Protein AF-A0A7S0AK96-F1 (afdb_monomer)

Organism: NCBI:txid265543

Mean predicted aligned error: 18.11 Å

Solvent-accessible surface area (backbone atoms only — not comparable to full-atom values): 6761 Å² total; per-residue (Å²): 136,86,85,78,79,83,81,90,68,73,69,68,74,63,51,58,64,52,55,54,51,53,49,54,52,51,51,52,54,52,50,39,52,74,70,49,77,62,55,76,90,64,75,80,78,78,74,88,71,73,86,76,56,63,75,40,7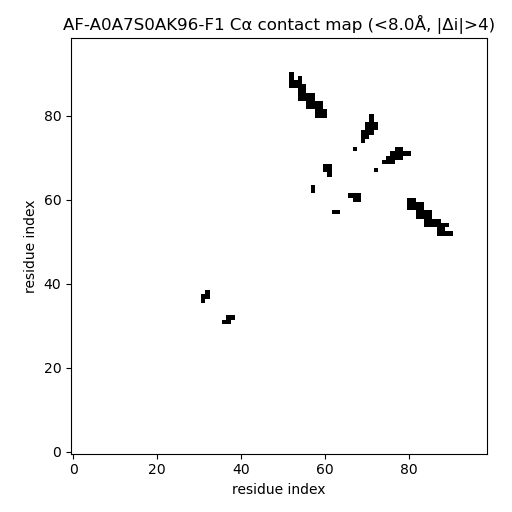7,47,42,87,77,42,60,93,93,54,76,76,53,58,57,52,30,86,92,53,71,55,41,84,74,60,72,46,75,54,85,77,43,77,63,91,85,72,87,79,86,89,134

Structure (mmCIF, N/CA/C/O backbone):
data_AF-A0A7S0AK96-F1
#
_entry.id   AF-A0A7S0AK96-F1
#
loop_
_atom_site.group_PDB
_atom_site.id
_atom_site.type_symbol
_atom_site.label_atom_id
_atom_site.label_alt_id
_atom_site.label_comp_id
_atom_site.label_asym_id
_atom_site.label_entity_id
_atom_site.label_seq_id
_atom_site.pdbx_PDB_ins_code
_atom_site.Cartn_x
_atom_site.Cartn_y
_atom_site.Cartn_z
_atom_site.occupancy
_atom_site.B_iso_or_equiv
_atom_site.auth_seq_id
_atom_site.auth_comp_id
_atom_site.auth_asym_id
_atom_site.auth_atom_id
_atom_site.pdbx_PDB_model_num
ATOM 1 N N . ALA A 1 1 ? 80.805 -0.230 -39.219 1.00 45.75 1 ALA A N 1
ATOM 2 C CA . ALA A 1 1 ? 79.745 -0.845 -40.040 1.00 45.75 1 ALA A CA 1
ATOM 3 C C . ALA A 1 1 ? 78.442 -0.121 -39.736 1.00 45.75 1 ALA A C 1
ATOM 5 O O . ALA A 1 1 ? 77.954 -0.210 -38.617 1.00 45.75 1 ALA A O 1
ATOM 6 N N . THR A 1 2 ? 77.954 0.686 -40.674 1.00 46.72 2 THR A N 1
ATOM 7 C CA . THR A 1 2 ? 76.754 1.513 -40.488 1.00 46.72 2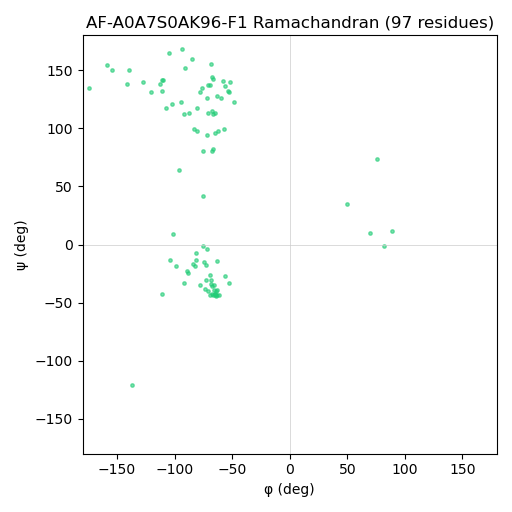 THR A CA 1
ATOM 8 C C . THR A 1 2 ? 75.549 0.715 -40.971 1.00 46.72 2 THR A C 1
ATOM 10 O O . THR A 1 2 ? 75.456 0.405 -42.155 1.00 46.72 2 THR A O 1
ATOM 13 N N . PHE A 1 3 ? 74.667 0.325 -40.051 1.00 46.72 3 PHE A N 1
ATOM 14 C CA . PHE A 1 3 ? 73.480 -0.478 -40.342 1.00 46.72 3 PHE A CA 1
ATOM 15 C C . PHE A 1 3 ? 72.355 0.446 -40.829 1.00 46.72 3 PHE A C 1
ATOM 17 O O . PHE A 1 3 ? 71.709 1.132 -40.037 1.00 46.72 3 PHE A O 1
ATOM 24 N N . THR A 1 4 ? 72.150 0.517 -42.142 1.00 55.62 4 THR A N 1
ATOM 25 C CA . THR A 1 4 ? 71.022 1.234 -42.744 1.00 55.62 4 THR A CA 1
ATOM 26 C C . THR A 1 4 ? 69.767 0.360 -42.678 1.00 55.62 4 THR A C 1
ATOM 28 O O . THR A 1 4 ? 69.717 -0.739 -43.225 1.00 55.62 4 THR A O 1
ATOM 31 N N . ALA A 1 5 ? 68.743 0.833 -41.964 1.00 62.00 5 ALA A N 1
ATOM 32 C CA . ALA A 1 5 ? 67.455 0.152 -41.834 1.00 62.00 5 ALA A CA 1
ATOM 33 C C . ALA A 1 5 ? 66.689 0.115 -43.178 1.00 62.00 5 ALA A C 1
ATOM 35 O O . ALA A 1 5 ? 66.739 1.095 -43.928 1.00 62.00 5 ALA A O 1
ATOM 36 N N . PRO A 1 6 ? 65.937 -0.961 -43.494 1.00 55.72 6 PRO A N 1
ATOM 37 C CA . PRO A 1 6 ? 65.215 -1.059 -44.754 1.00 55.72 6 PRO A CA 1
ATOM 38 C C . PRO A 1 6 ? 63.948 -0.193 -44.735 1.00 55.72 6 PRO A C 1
ATOM 40 O O . PRO A 1 6 ? 63.159 -0.174 -43.788 1.00 55.72 6 PRO A O 1
ATOM 43 N N . GLN A 1 7 ? 63.771 0.539 -45.829 1.00 56.22 7 GLN A N 1
ATOM 44 C CA . GLN A 1 7 ? 62.743 1.544 -46.052 1.00 56.22 7 GLN A CA 1
ATOM 45 C C . GLN A 1 7 ? 61.331 0.914 -46.104 1.00 56.22 7 GLN A C 1
ATOM 47 O O . GLN A 1 7 ? 60.984 0.185 -47.032 1.00 56.22 7 GLN A O 1
ATOM 52 N N . ARG A 1 8 ? 60.487 1.220 -45.105 1.00 58.66 8 ARG A N 1
ATOM 53 C CA . ARG A 1 8 ? 59.068 0.808 -44.998 1.00 58.66 8 ARG A CA 1
ATOM 54 C C . ARG A 1 8 ? 58.189 1.483 -46.070 1.00 58.66 8 ARG A C 1
ATOM 56 O O . ARG A 1 8 ? 57.494 2.452 -45.778 1.00 58.66 8 ARG A O 1
ATOM 63 N N . SER A 1 9 ? 58.184 0.982 -47.305 1.00 59.09 9 SER A N 1
ATOM 64 C CA . SER A 1 9 ? 57.341 1.518 -48.398 1.00 59.09 9 SER A CA 1
ATOM 65 C C . SER A 1 9 ? 56.102 0.667 -48.732 1.00 59.09 9 SER A C 1
ATOM 67 O O . SER A 1 9 ? 55.184 1.154 -49.3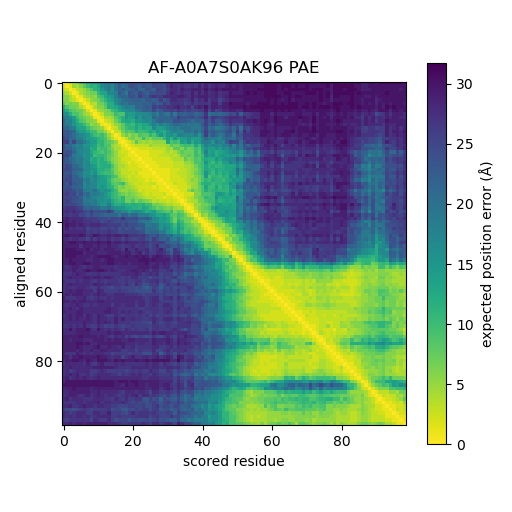90 1.00 59.09 9 SER A O 1
ATOM 69 N N . TRP A 1 10 ? 56.009 -0.573 -48.238 1.00 53.75 10 TRP A N 1
ATOM 70 C CA . TRP A 1 10 ? 54.954 -1.524 -48.636 1.00 53.75 10 TRP A CA 1
ATOM 71 C C . TRP A 1 10 ? 53.605 -1.359 -47.907 1.00 53.75 10 TRP A C 1
ATOM 73 O O . TRP A 1 10 ? 52.567 -1.787 -48.406 1.00 53.75 10 TRP A O 1
ATOM 83 N N . LEU A 1 11 ? 53.581 -0.674 -46.757 1.00 52.47 11 LEU A N 1
ATOM 84 C CA . LEU A 1 11 ? 52.370 -0.506 -45.936 1.00 52.47 11 LEU A CA 1
ATOM 85 C C . LEU A 1 11 ? 51.353 0.493 -46.511 1.00 52.47 11 LEU A C 1
ATOM 87 O O . LEU A 1 11 ? 50.201 0.483 -46.099 1.00 52.47 11 LEU A O 1
ATOM 91 N N . ARG A 1 12 ? 51.727 1.340 -47.478 1.00 52.78 12 ARG A N 1
ATOM 92 C CA . ARG A 1 12 ? 50.815 2.360 -48.033 1.00 52.78 12 ARG A CA 1
ATOM 93 C C . ARG A 1 12 ? 49.888 1.843 -49.137 1.00 52.78 12 ARG A C 1
ATOM 95 O O . ARG A 1 12 ? 48.894 2.496 -49.428 1.00 52.78 12 ARG A O 1
ATOM 102 N N . ARG A 1 13 ? 50.181 0.687 -49.744 1.00 54.56 13 ARG A N 1
ATOM 103 C CA . ARG A 1 13 ? 49.399 0.156 -50.879 1.00 54.56 13 ARG A CA 1
ATOM 104 C C . ARG A 1 13 ? 48.216 -0.724 -50.466 1.00 54.56 13 ARG A C 1
ATOM 106 O O . ARG A 1 13 ? 47.235 -0.772 -51.193 1.00 54.56 13 ARG A O 1
ATOM 113 N N . PHE A 1 14 ? 48.266 -1.342 -49.286 1.00 52.34 14 PHE A N 1
ATOM 114 C CA . PHE A 1 14 ? 47.179 -2.193 -48.774 1.00 52.34 14 PHE A CA 1
ATOM 115 C C . PHE A 1 14 ? 46.252 -1.488 -47.778 1.00 52.34 14 PHE A C 1
ATOM 117 O O . PHE A 1 14 ? 45.126 -1.925 -47.566 1.00 52.34 14 PHE A O 1
ATOM 124 N N . PHE A 1 15 ? 46.695 -0.376 -47.187 1.00 52.12 15 PHE A N 1
ATOM 125 C CA . PHE A 1 15 ? 45.936 0.316 -46.143 1.00 52.12 15 PHE A CA 1
ATOM 126 C C . PHE A 1 15 ? 44.781 1.164 -46.697 1.00 52.12 15 PHE A C 1
ATOM 128 O O . PHE A 1 15 ? 43.719 1.234 -46.091 1.00 52.12 15 PHE A O 1
ATOM 135 N N . VAL A 1 16 ? 44.964 1.761 -47.878 1.00 56.47 16 VAL A N 1
ATOM 136 C CA . VAL A 1 16 ? 43.975 2.639 -48.528 1.00 56.47 16 VAL A CA 1
ATOM 137 C C . VAL A 1 16 ? 42.721 1.899 -49.029 1.00 56.47 16 VAL A C 1
ATOM 139 O O . VAL A 1 16 ? 41.626 2.400 -48.788 1.00 56.47 16 VAL A O 1
ATO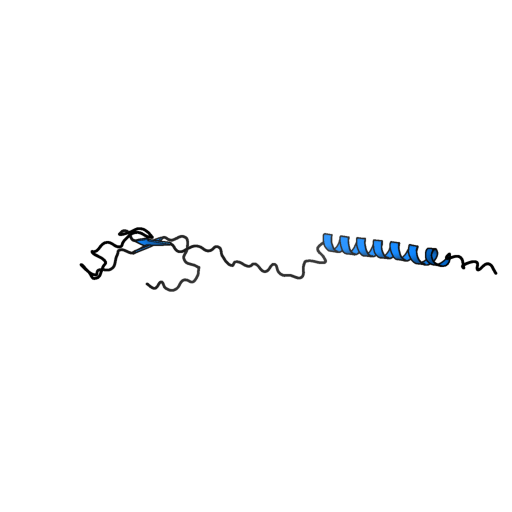M 142 N N . PRO A 1 17 ? 42.795 0.712 -49.669 1.00 60.09 17 PRO A N 1
ATOM 143 C CA . PRO A 1 17 ? 41.573 0.002 -50.061 1.00 60.09 17 PRO A CA 1
ATOM 144 C C . PRO A 1 17 ? 40.792 -0.543 -48.853 1.00 60.09 17 PRO A C 1
ATOM 146 O O . PRO A 1 17 ? 39.572 -0.674 -48.919 1.00 60.09 17 PRO A O 1
ATOM 149 N N . CYS A 1 18 ? 41.471 -0.814 -47.733 1.00 63.38 18 CYS A N 1
ATOM 150 C CA . CYS A 1 18 ? 40.846 -1.355 -46.528 1.00 63.38 18 CYS A CA 1
ATOM 151 C C . CYS A 1 18 ? 40.000 -0.302 -45.787 1.00 63.38 18 CYS A C 1
ATOM 153 O O . CYS A 1 18 ? 38.901 -0.609 -45.332 1.00 63.38 18 CYS A O 1
ATOM 155 N N . THR A 1 19 ? 40.447 0.959 -45.728 1.00 71.88 19 THR A N 1
ATOM 156 C CA . THR A 1 19 ? 39.679 2.042 -45.081 1.00 71.88 19 THR A CA 1
ATOM 157 C C . THR A 1 19 ? 38.454 2.478 -45.886 1.00 71.88 19 THR A C 1
ATOM 159 O O . THR A 1 19 ? 37.445 2.877 -45.309 1.00 71.88 19 THR A O 1
ATOM 162 N N . VAL A 1 20 ? 38.507 2.382 -47.216 1.00 77.75 20 VAL A N 1
ATOM 163 C CA . VAL A 1 20 ? 37.352 2.683 -48.079 1.00 77.75 20 VAL A CA 1
ATOM 164 C C . VAL A 1 20 ? 36.284 1.595 -47.948 1.00 77.75 20 VAL A C 1
ATOM 166 O O . VAL A 1 20 ? 35.097 1.904 -47.857 1.00 77.75 20 VAL A O 1
ATOM 169 N N . LEU A 1 21 ? 36.693 0.326 -47.861 1.00 77.44 21 LEU A N 1
ATOM 170 C CA . LEU A 1 21 ? 35.769 -0.792 -47.680 1.00 77.44 21 LEU A CA 1
ATOM 171 C C . LEU A 1 21 ? 35.036 -0.714 -46.331 1.00 77.44 21 LEU A C 1
ATOM 173 O O . LEU A 1 21 ? 33.818 -0.885 -46.282 1.00 77.44 21 LEU A O 1
ATOM 177 N N . THR A 1 22 ? 35.748 -0.401 -45.242 1.00 79.81 22 THR A N 1
ATOM 178 C CA . THR A 1 22 ? 35.121 -0.249 -43.919 1.00 79.81 22 THR A CA 1
ATOM 179 C C . THR A 1 22 ? 34.161 0.939 -43.871 1.00 79.81 22 THR A C 1
ATOM 181 O O . THR A 1 22 ? 33.103 0.828 -43.254 1.00 79.81 22 THR A O 1
ATOM 184 N N . ALA A 1 23 ? 34.461 2.036 -44.574 1.00 82.19 23 ALA A N 1
ATOM 185 C CA . ALA A 1 23 ? 33.558 3.181 -44.676 1.00 82.19 23 ALA A CA 1
ATOM 186 C C . ALA A 1 23 ? 32.253 2.835 -45.419 1.00 82.19 23 ALA A C 1
ATOM 188 O O . ALA A 1 23 ? 31.172 3.192 -44.952 1.00 82.19 23 ALA A O 1
ATOM 189 N N . ILE A 1 24 ? 32.322 2.091 -46.529 1.00 83.31 24 ILE A N 1
ATOM 190 C CA . ILE A 1 24 ? 31.128 1.673 -47.289 1.00 83.31 24 ILE A CA 1
ATOM 191 C C . ILE A 1 24 ? 30.253 0.725 -46.456 1.00 83.31 24 ILE A C 1
ATOM 193 O O . ILE A 1 24 ? 29.029 0.883 -46.402 1.00 83.31 24 ILE A O 1
ATOM 197 N N . ILE A 1 25 ? 30.869 -0.230 -45.756 1.00 83.44 25 ILE A N 1
ATOM 198 C CA . ILE A 1 25 ? 30.152 -1.153 -44.866 1.00 83.44 25 ILE A CA 1
ATOM 199 C C . ILE A 1 25 ? 29.489 -0.381 -43.711 1.00 83.44 25 ILE A C 1
ATOM 201 O O . ILE A 1 25 ? 28.316 -0.594 -43.416 1.00 83.44 25 ILE A O 1
ATOM 205 N N . ALA A 1 26 ? 30.183 0.582 -43.099 1.00 82.81 26 ALA A N 1
ATOM 206 C CA . ALA A 1 26 ? 29.615 1.390 -42.020 1.00 82.81 26 ALA A CA 1
ATOM 207 C C . ALA A 1 26 ? 28.427 2.257 -42.483 1.00 82.81 26 ALA A C 1
ATOM 209 O O . ALA A 1 26 ? 27.420 2.358 -41.775 1.00 82.81 26 ALA A O 1
ATOM 210 N N . VAL A 1 27 ? 28.508 2.853 -43.678 1.00 84.00 27 VAL A N 1
ATOM 211 C CA . VAL A 1 27 ? 27.423 3.673 -44.246 1.00 84.00 27 VAL A CA 1
ATOM 212 C C . VAL A 1 27 ? 26.199 2.818 -44.577 1.00 84.00 27 VAL A C 1
ATOM 214 O O . VAL A 1 27 ? 25.078 3.210 -44.253 1.00 84.00 27 VAL A O 1
ATOM 217 N N . THR A 1 28 ? 26.399 1.636 -45.162 1.00 80.81 28 THR A N 1
ATOM 218 C CA . THR A 1 28 ? 25.297 0.721 -45.506 1.00 80.81 28 THR A CA 1
ATOM 219 C C . THR 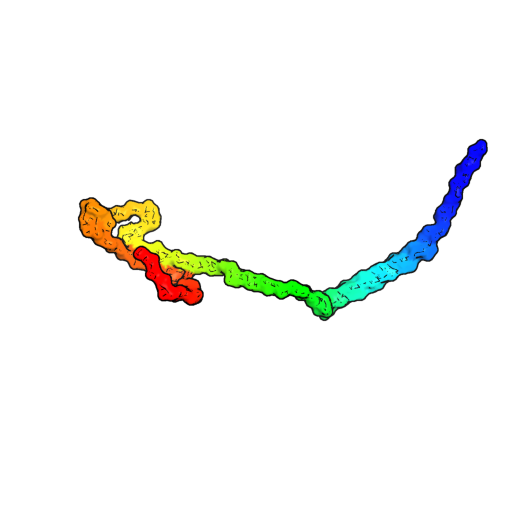A 1 28 ? 24.601 0.166 -44.262 1.00 80.81 28 THR A C 1
ATOM 221 O O . THR A 1 28 ? 23.374 0.212 -44.192 1.00 80.81 28 THR A O 1
ATOM 224 N N . ILE A 1 29 ? 25.348 -0.250 -43.233 1.00 81.06 29 ILE A N 1
ATOM 225 C CA . ILE A 1 29 ? 24.772 -0.688 -41.948 1.00 81.06 29 ILE A CA 1
ATOM 226 C C . ILE A 1 29 ? 23.992 0.456 -41.283 1.00 81.06 29 ILE A C 1
ATOM 228 O O . ILE A 1 29 ? 22.870 0.253 -40.819 1.00 81.06 29 ILE A O 1
ATOM 232 N N . SER A 1 30 ? 24.538 1.675 -41.291 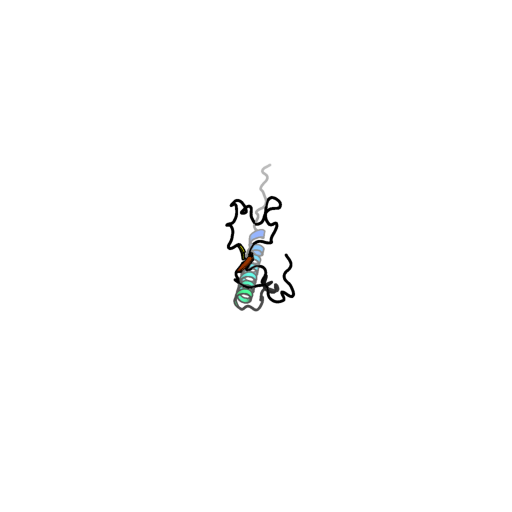1.00 79.06 30 SER A N 1
ATOM 233 C CA . SER A 1 30 ? 23.860 2.851 -40.725 1.00 79.06 30 SER A CA 1
ATOM 234 C C . SER A 1 30 ? 22.557 3.180 -41.462 1.00 79.06 30 SER A C 1
ATOM 236 O O . SER A 1 30 ? 21.559 3.530 -40.829 1.00 79.06 30 SER A O 1
ATOM 238 N N . ALA A 1 31 ? 22.537 3.052 -42.792 1.00 79.12 31 ALA A N 1
ATOM 239 C CA . ALA A 1 31 ? 21.333 3.249 -43.597 1.00 79.12 31 ALA A CA 1
ATOM 240 C C . ALA A 1 31 ? 20.264 2.182 -43.302 1.00 79.12 31 ALA A C 1
ATOM 242 O O . ALA A 1 31 ? 19.087 2.518 -43.175 1.00 79.12 31 ALA A O 1
ATOM 243 N N . LEU A 1 32 ? 20.669 0.923 -43.107 1.00 73.75 32 LEU A N 1
ATOM 244 C CA . LEU A 1 32 ? 19.766 -0.180 -42.756 1.00 73.75 32 LEU A CA 1
ATOM 245 C C . LEU A 1 32 ? 19.164 -0.033 -41.349 1.00 73.75 32 LEU A C 1
ATOM 247 O O . LEU A 1 32 ? 17.987 -0.344 -41.158 1.00 73.75 32 LEU A O 1
ATOM 251 N N . PHE A 1 33 ? 19.927 0.504 -40.390 1.00 75.56 33 PHE A N 1
ATOM 252 C CA . PHE A 1 33 ? 19.411 0.869 -39.065 1.00 75.56 33 PHE A CA 1
ATOM 253 C C . PHE A 1 33 ? 18.373 1.998 -39.142 1.00 75.56 33 PHE A C 1
ATOM 255 O O . PHE A 1 33 ? 17.327 1.914 -38.502 1.00 75.56 33 PHE A O 1
ATOM 262 N N . LYS A 1 34 ? 18.616 3.039 -39.954 1.00 77.56 34 LYS A N 1
ATOM 263 C CA . LYS A 1 34 ? 17.661 4.152 -40.128 1.00 77.56 34 LYS A CA 1
ATOM 264 C C . LYS A 1 34 ? 16.387 3.743 -40.863 1.00 77.56 34 LYS A C 1
ATOM 266 O O . LYS A 1 34 ? 15.323 4.266 -40.553 1.00 77.56 34 LYS A O 1
ATOM 271 N N . ALA A 1 35 ? 16.490 2.816 -41.812 1.00 73.56 35 ALA A N 1
ATOM 272 C CA . ALA A 1 35 ? 15.351 2.287 -42.558 1.00 73.56 35 ALA A CA 1
ATOM 273 C C . ALA A 1 35 ? 14.492 1.295 -41.748 1.00 73.56 35 ALA A C 1
ATOM 275 O O . ALA A 1 35 ? 13.506 0.785 -42.271 1.00 73.56 35 ALA A O 1
ATOM 276 N N . GLY A 1 36 ? 14.861 0.989 -40.496 1.00 68.06 36 GLY A N 1
ATOM 277 C CA . GLY A 1 36 ? 14.091 0.096 -39.626 1.00 68.06 36 GLY A CA 1
ATOM 278 C C . GLY A 1 36 ? 14.102 -1.375 -40.055 1.00 68.06 36 GLY A C 1
ATOM 279 O O . GLY A 1 36 ? 13.364 -2.172 -39.486 1.00 68.06 36 GLY A O 1
ATOM 280 N N . VAL A 1 37 ? 14.943 -1.748 -41.029 1.00 67.81 37 VAL A N 1
ATOM 281 C CA . VAL A 1 37 ? 15.096 -3.135 -41.510 1.00 67.81 37 VAL A CA 1
ATOM 282 C C . VAL A 1 37 ? 15.749 -4.010 -40.434 1.00 67.81 37 VAL A C 1
ATOM 284 O O . VAL A 1 37 ? 15.441 -5.191 -40.314 1.00 67.81 37 VAL A O 1
ATOM 287 N N . LEU A 1 38 ? 16.601 -3.410 -39.600 1.00 58.47 38 LEU A N 1
ATOM 288 C CA . LEU A 1 38 ? 17.075 -3.979 -38.341 1.00 58.47 38 LEU A CA 1
ATOM 289 C C . LEU A 1 38 ? 16.217 -3.425 -37.199 1.00 58.47 38 LEU A C 1
ATOM 291 O O . LEU A 1 38 ? 16.687 -2.663 -36.357 1.00 58.47 38 LEU A O 1
ATOM 295 N N . SER A 1 39 ? 14.924 -3.743 -37.202 1.00 65.94 39 SER A N 1
ATOM 296 C CA . SER A 1 39 ? 14.085 -3.512 -36.028 1.00 65.94 39 SER A CA 1
ATOM 297 C C . SER A 1 39 ? 14.702 -4.238 -34.831 1.00 65.94 39 SER A C 1
ATOM 299 O O . SER A 1 39 ? 15.135 -5.383 -34.970 1.00 65.94 39 SER A O 1
ATOM 301 N N . ASN A 1 40 ? 14.743 -3.585 -33.666 1.00 64.75 40 ASN A N 1
ATOM 302 C CA . ASN A 1 40 ? 15.230 -4.196 -32.430 1.00 64.75 40 ASN A CA 1
ATOM 303 C C . ASN A 1 40 ? 14.576 -5.581 -32.240 1.00 64.75 40 ASN A C 1
ATOM 305 O O . ASN A 1 40 ? 13.349 -5.648 -32.177 1.00 64.75 40 ASN A O 1
ATOM 309 N N . PRO A 1 41 ? 15.350 -6.677 -32.119 1.00 65.25 41 PRO A N 1
ATOM 310 C CA . PRO A 1 41 ? 14.798 -8.022 -31.921 1.00 65.25 41 PRO A CA 1
ATOM 311 C C . PRO A 1 41 ? 14.213 -8.208 -30.518 1.00 65.25 41 PRO A C 1
ATOM 313 O O . PRO A 1 41 ? 13.667 -9.260 -30.200 1.00 65.25 41 PRO A O 1
ATOM 316 N N . PHE A 1 42 ? 14.349 -7.198 -29.662 1.00 61.00 42 PHE A N 1
ATOM 317 C CA . PHE A 1 42 ? 13.815 -7.230 -28.322 1.00 61.00 42 PHE A CA 1
ATOM 318 C C . PHE A 1 42 ? 12.376 -6.729 -28.348 1.00 61.00 42 PHE A C 1
ATOM 320 O O . PHE A 1 42 ? 12.161 -5.539 -28.615 1.00 61.00 42 PHE A O 1
ATOM 327 N N . PRO A 1 43 ? 11.385 -7.595 -28.057 1.00 63.88 43 PRO A N 1
ATOM 328 C CA . PRO A 1 43 ? 10.075 -7.096 -27.693 1.00 63.88 43 PRO A CA 1
ATOM 329 C C . PRO A 1 43 ? 10.284 -6.114 -26.545 1.00 63.88 43 PRO A C 1
ATOM 331 O O . PRO A 1 43 ? 11.026 -6.389 -25.598 1.00 63.88 43 PRO A O 1
ATOM 334 N N . LYS A 1 44 ? 9.665 -4.940 -26.658 1.00 59.72 44 LYS A N 1
ATOM 335 C CA . LYS A 1 44 ? 9.531 -4.014 -25.541 1.00 59.72 44 LYS A CA 1
ATOM 336 C C . LYS A 1 44 ? 8.812 -4.825 -24.464 1.00 59.72 44 LYS A C 1
ATOM 338 O O . LYS A 1 44 ? 7.619 -5.073 -24.598 1.00 59.72 44 LYS A O 1
ATOM 343 N N . MET A 1 45 ? 9.551 -5.358 -23.492 1.00 54.94 45 MET A N 1
ATOM 344 C CA . MET A 1 45 ? 8.961 -6.005 -22.329 1.00 54.94 45 MET A CA 1
ATOM 345 C C . MET A 1 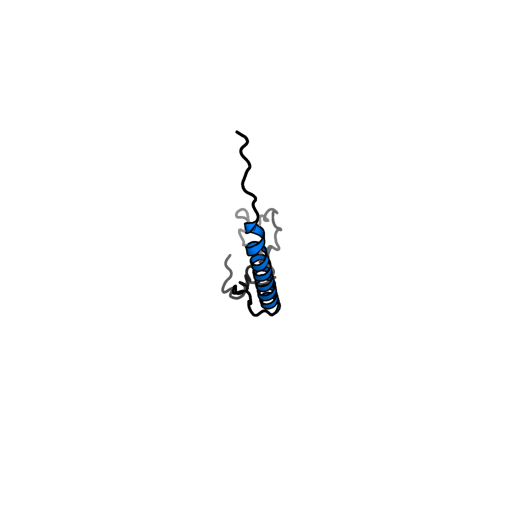45 ? 8.184 -4.887 -21.649 1.00 54.94 45 MET A C 1
ATOM 347 O O . MET A 1 45 ? 8.772 -4.002 -21.026 1.00 54.94 45 MET A O 1
ATOM 351 N N . VAL A 1 46 ? 6.881 -4.842 -21.908 1.00 60.16 46 VAL A N 1
ATOM 352 C CA . VAL A 1 46 ? 5.987 -3.923 -21.231 1.00 60.16 46 VAL A CA 1
ATOM 353 C C . VAL A 1 46 ? 5.877 -4.483 -19.827 1.00 60.16 46 VAL A C 1
ATOM 355 O O . VAL A 1 46 ? 5.164 -5.445 -19.561 1.00 60.16 46 VAL A O 1
ATOM 358 N N . VAL A 1 47 ? 6.718 -3.958 -18.948 1.00 59.16 47 VAL A N 1
ATOM 359 C CA . VAL A 1 47 ? 6.580 -4.165 -17.518 1.00 59.16 47 VAL A CA 1
ATOM 360 C C . VAL A 1 47 ? 5.425 -3.259 -17.096 1.00 59.16 47 VAL A C 1
ATOM 362 O O . VAL A 1 47 ? 5.650 -2.160 -16.604 1.00 59.16 47 VAL A O 1
ATOM 365 N N . ASP A 1 48 ? 4.187 -3.711 -17.310 1.00 53.38 48 ASP A N 1
ATOM 366 C CA . ASP A 1 48 ? 2.976 -3.131 -16.699 1.00 53.38 48 ASP A CA 1
ATOM 367 C C . ASP A 1 48 ? 2.888 -3.544 -15.215 1.00 53.38 48 ASP A C 1
ATOM 369 O O . ASP A 1 48 ? 1.844 -3.936 -14.701 1.00 53.38 48 ASP A O 1
ATOM 373 N N . TYR A 1 49 ? 4.021 -3.521 -14.514 1.00 62.00 49 TYR A N 1
ATOM 374 C CA . TYR A 1 49 ? 4.090 -3.753 -13.081 1.00 62.00 49 TYR A CA 1
ATOM 375 C C . TYR A 1 49 ? 4.253 -2.403 -12.382 1.00 62.00 49 TYR A C 1
ATOM 377 O O . TYR A 1 49 ? 5.244 -1.703 -12.578 1.00 62.00 49 TYR A O 1
ATOM 385 N N . TYR A 1 50 ? 3.284 -2.111 -11.513 1.00 60.38 50 TYR A N 1
ATOM 386 C CA . TYR A 1 50 ? 3.254 -1.049 -10.507 1.00 60.38 50 TYR A CA 1
ATOM 387 C C . TYR A 1 50 ? 3.001 0.387 -10.986 1.00 60.38 50 TYR A C 1
ATOM 389 O O . TYR A 1 50 ? 3.813 1.288 -10.791 1.00 60.38 50 TYR A O 1
ATOM 397 N N . MET A 1 51 ? 1.751 0.655 -11.359 1.00 57.28 51 MET A N 1
ATOM 398 C CA . MET A 1 51 ? 1.038 1.688 -10.604 1.00 57.28 51 MET A CA 1
ATOM 399 C C . MET A 1 51 ? 0.536 1.020 -9.327 1.00 57.28 51 MET A C 1
ATOM 401 O O . MET A 1 51 ? -0.420 0.253 -9.330 1.00 57.28 51 MET A O 1
ATOM 405 N N . SER A 1 52 ? 1.294 1.206 -8.247 1.00 56.28 52 SER A N 1
ATOM 406 C CA . SER A 1 52 ? 0.886 0.796 -6.909 1.00 56.28 52 SER A CA 1
ATOM 407 C C . SER A 1 52 ? -0.301 1.658 -6.494 1.00 56.28 52 SER A C 1
ATOM 409 O O . SER A 1 52 ? -0.116 2.651 -5.789 1.00 56.28 52 SER A O 1
ATOM 411 N N . ASP A 1 53 ? -1.506 1.295 -6.922 1.00 65.00 53 ASP A N 1
ATOM 412 C CA . ASP A 1 53 ? -2.723 1.839 -6.336 1.00 65.00 53 ASP A CA 1
ATOM 413 C C . ASP A 1 53 ? -2.775 1.353 -4.889 1.00 65.00 53 ASP A C 1
ATOM 415 O O . ASP A 1 53 ? -3.120 0.215 -4.570 1.00 65.00 53 ASP A O 1
ATOM 419 N N . SER A 1 54 ? -2.289 2.210 -3.992 1.00 67.62 54 SER A N 1
ATOM 420 C CA . SER A 1 54 ? -2.238 1.916 -2.573 1.00 67.62 54 SER A CA 1
ATOM 421 C C . SER A 1 54 ? -3.663 1.863 -2.046 1.00 67.62 54 SER A C 1
ATOM 423 O O . SER A 1 54 ? -4.369 2.876 -2.012 1.00 67.62 54 SER A O 1
ATOM 425 N N . ILE A 1 55 ? -4.073 0.684 -1.596 1.00 80.62 55 ILE A N 1
ATOM 426 C CA . ILE A 1 55 ? -5.278 0.539 -0.798 1.00 80.62 55 ILE A CA 1
ATOM 427 C C . ILE A 1 55 ? -5.092 1.303 0.514 1.00 80.62 55 ILE A C 1
ATOM 429 O O . ILE A 1 55 ? -4.079 1.162 1.199 1.00 80.62 55 ILE A O 1
ATOM 433 N N . SER A 1 56 ? -6.047 2.169 0.841 1.00 80.31 56 SER A N 1
ATOM 434 C CA . SER A 1 56 ? -5.970 2.996 2.043 1.00 80.31 56 SER A CA 1
ATOM 435 C C . SER A 1 56 ? -7.024 2.554 3.044 1.00 80.31 56 SER A C 1
ATOM 437 O O . SER A 1 56 ? -8.191 2.369 2.704 1.00 80.31 56 SER A O 1
ATOM 439 N N . PHE A 1 57 ? -6.594 2.383 4.288 1.00 84.62 57 PHE A N 1
ATOM 440 C CA . PHE A 1 57 ? -7.425 1.909 5.381 1.00 84.62 57 PHE A CA 1
ATOM 441 C C . PHE A 1 57 ? -7.465 2.957 6.488 1.00 84.62 57 PHE A C 1
ATOM 443 O O . PHE A 1 57 ? -6.431 3.515 6.870 1.00 84.62 57 PHE A O 1
ATOM 450 N N . ARG A 1 58 ? -8.667 3.275 6.967 1.00 87.62 58 ARG A N 1
ATOM 451 C CA . ARG A 1 58 ? -8.914 4.329 7.954 1.00 87.62 58 ARG A CA 1
ATOM 452 C C . ARG A 1 58 ? -9.962 3.873 8.959 1.00 87.62 58 ARG A C 1
ATOM 454 O O . ARG A 1 58 ? -10.871 3.123 8.625 1.00 87.62 58 ARG A O 1
ATOM 461 N N . SER A 1 59 ? -9.850 4.379 10.178 1.00 89.25 59 SER A N 1
ATOM 462 C CA . SER A 1 59 ? -10.872 4.251 11.210 1.00 89.25 59 SER A CA 1
ATOM 463 C C . SER A 1 59 ? -11.511 5.614 11.444 1.00 89.25 59 SER A C 1
ATOM 465 O O . SER A 1 59 ? -10.815 6.629 11.428 1.00 89.25 59 SER A O 1
ATOM 467 N N . ALA A 1 60 ? -12.823 5.660 11.675 1.00 89.19 60 ALA A N 1
ATOM 468 C CA . ALA A 1 60 ? -13.474 6.900 12.115 1.00 89.19 60 ALA A CA 1
ATOM 469 C C . ALA A 1 60 ? -13.142 7.234 13.583 1.00 89.19 60 ALA A C 1
ATOM 471 O O . ALA A 1 60 ? -13.330 8.368 14.015 1.00 89.19 60 ALA A O 1
ATOM 472 N N . ALA A 1 61 ? -12.651 6.249 14.345 1.00 87.94 61 ALA A N 1
ATOM 473 C CA . ALA A 1 61 ? -12.404 6.373 15.776 1.00 87.94 61 ALA A CA 1
ATOM 474 C C . ALA A 1 61 ? -10.998 6.880 16.139 1.00 87.94 61 ALA A C 1
ATOM 476 O O . ALA A 1 61 ? -10.814 7.380 17.244 1.00 87.94 61 ALA A O 1
ATOM 477 N N . PHE A 1 62 ? -10.011 6.731 15.253 1.00 89.88 62 PHE A N 1
ATOM 478 C CA . PHE A 1 62 ? -8.619 7.118 15.508 1.00 89.88 62 PHE A CA 1
ATOM 479 C C . PHE A 1 62 ? -7.855 7.325 14.198 1.00 89.88 62 PHE A C 1
ATOM 481 O O . PHE A 1 62 ? -8.191 6.724 13.170 1.00 89.88 62 PHE A O 1
ATOM 488 N N . LYS A 1 63 ? -6.805 8.153 14.221 1.00 91.25 63 LYS A N 1
ATOM 489 C CA . LYS A 1 63 ? -5.892 8.310 13.079 1.00 91.25 63 LYS A CA 1
ATOM 490 C C . LYS A 1 63 ? -4.681 7.390 13.199 1.00 91.25 63 LYS A C 1
ATOM 492 O O . LYS A 1 63 ? -4.402 6.799 14.236 1.00 91.25 63 LYS A O 1
ATOM 497 N N . PHE A 1 64 ? -3.938 7.280 12.102 1.00 89.31 64 PHE A N 1
ATOM 498 C CA . PHE A 1 64 ? -2.694 6.523 12.077 1.00 89.31 64 PHE A CA 1
ATOM 499 C C . PHE A 1 64 ? -1.685 7.086 13.089 1.00 89.31 64 PHE A C 1
ATOM 501 O O . PHE A 1 64 ? -1.368 8.274 13.046 1.00 89.31 64 PHE A O 1
ATOM 508 N N . GLY A 1 65 ? -1.180 6.217 13.968 1.00 90.94 65 GLY A N 1
ATOM 509 C CA . GLY A 1 65 ? -0.210 6.569 15.008 1.00 90.94 65 GLY A CA 1
ATOM 510 C C . GLY A 1 65 ? -0.806 7.198 16.272 1.00 90.94 65 GLY A C 1
ATOM 511 O O . GLY A 1 65 ? -0.052 7.483 17.196 1.00 90.94 65 GLY A O 1
ATOM 512 N N . GLU A 1 66 ? -2.123 7.408 16.335 1.00 91.06 66 GLU A N 1
ATOM 513 C CA . GLU A 1 66 ? -2.804 7.845 17.559 1.00 91.06 66 GLU A CA 1
ATOM 514 C C . GLU A 1 66 ? -3.156 6.643 18.454 1.00 91.06 66 GLU A C 1
ATOM 516 O O . GLU A 1 66 ? -3.221 5.498 17.999 1.00 91.06 66 GLU A O 1
ATOM 521 N N . GLU A 1 67 ? -3.391 6.907 19.742 1.00 90.38 67 GLU A N 1
ATOM 522 C CA . GLU A 1 67 ? -3.885 5.893 20.675 1.00 90.38 67 GLU A CA 1
ATOM 523 C C . GLU A 1 67 ? -5.313 5.456 20.319 1.00 90.38 67 GLU A C 1
ATOM 525 O O . GLU A 1 67 ? -6.161 6.260 19.926 1.00 90.38 67 GLU A O 1
ATOM 530 N N . ILE A 1 68 ? -5.591 4.162 20.489 1.00 89.62 68 ILE A N 1
ATOM 531 C CA . ILE A 1 68 ? -6.920 3.596 20.252 1.00 89.62 68 ILE A CA 1
ATOM 532 C C . ILE A 1 68 ? -7.827 3.936 21.450 1.00 89.62 68 ILE A C 1
ATOM 534 O O . ILE A 1 68 ? -7.433 3.689 22.593 1.00 89.62 68 ILE A O 1
ATOM 538 N N . PRO A 1 69 ? -9.051 4.460 21.232 1.00 88.06 69 PRO A N 1
ATOM 539 C CA . PRO A 1 69 ? -9.974 4.763 22.322 1.00 88.06 69 PRO A CA 1
ATOM 540 C C . PRO A 1 69 ? -10.297 3.528 23.169 1.00 88.06 69 PRO A C 1
ATOM 542 O O . PRO A 1 69 ? -10.536 2.449 22.626 1.00 88.06 69 PRO A O 1
ATOM 545 N N . LYS A 1 70 ? -10.390 3.708 24.494 1.00 88.50 70 LYS A N 1
ATOM 546 C CA . LYS A 1 70 ? -10.613 2.617 25.463 1.00 88.50 70 LYS A CA 1
ATOM 547 C C . LYS A 1 70 ? -11.822 1.734 25.151 1.00 88.50 70 LYS A C 1
ATOM 549 O O . LYS A 1 70 ? -11.763 0.541 25.398 1.00 88.50 70 LYS A O 1
ATOM 554 N N . SER A 1 71 ? -12.894 2.280 24.574 1.00 86.81 71 SER A N 1
ATOM 555 C CA . SER A 1 71 ? -14.081 1.501 24.179 1.00 86.81 71 SER A CA 1
ATOM 556 C C . SER A 1 71 ? -13.760 0.333 23.235 1.00 86.81 71 SER A C 1
ATOM 558 O O . SER A 1 71 ? -14.469 -0.667 23.240 1.00 86.81 71 SER A O 1
ATOM 560 N N . TYR A 1 72 ? -12.677 0.433 22.458 1.00 86.50 72 TYR A N 1
ATOM 561 C CA . TYR A 1 72 ? -12.222 -0.608 21.531 1.00 86.50 72 TYR A CA 1
ATOM 562 C C . TYR A 1 72 ? -11.053 -1.439 22.083 1.00 86.50 72 TYR A C 1
ATOM 564 O O . TYR A 1 72 ? -10.437 -2.199 21.337 1.00 86.50 72 TYR A O 1
ATOM 572 N N . THR A 1 73 ? -10.705 -1.280 23.364 1.00 86.81 73 THR A N 1
ATOM 573 C CA . THR A 1 73 ? -9.684 -2.090 24.038 1.00 86.81 73 THR A CA 1
ATOM 574 C C . THR A 1 73 ? -10.331 -3.107 24.976 1.00 86.81 73 THR A C 1
ATOM 576 O O . THR A 1 73 ? -11.509 -3.010 25.329 1.00 86.81 73 THR A O 1
ATOM 579 N N . ALA A 1 74 ? -9.539 -4.093 25.404 1.00 85.75 74 ALA A N 1
ATOM 580 C CA . ALA A 1 74 ? -9.963 -5.112 26.364 1.00 85.75 74 ALA A CA 1
ATOM 581 C C . ALA A 1 74 ? -10.314 -4.538 27.751 1.00 85.75 74 ALA A C 1
ATOM 583 O O . ALA A 1 74 ? -10.931 -5.225 28.558 1.00 85.75 74 ALA A O 1
ATOM 584 N N . ASP A 1 75 ? -9.928 -3.288 28.024 1.00 84.50 75 ASP A N 1
ATOM 585 C CA . ASP A 1 75 ? -10.180 -2.606 29.296 1.00 84.50 75 ASP A CA 1
ATOM 586 C C . ASP A 1 75 ? -11.593 -2.007 29.397 1.00 84.50 75 ASP A C 1
ATOM 588 O O . ASP A 1 75 ? -11.964 -1.496 30.454 1.00 84.50 75 ASP A O 1
ATOM 592 N N . SER A 1 76 ? -12.371 -2.021 28.308 1.00 89.06 76 SER A N 1
ATOM 593 C CA . SER A 1 76 ? -13.753 -1.530 28.280 1.00 89.06 76 SER A CA 1
ATOM 594 C C . SER A 1 76 ? -14.645 -2.493 27.494 1.00 89.06 76 SER A C 1
ATOM 596 O O . SER A 1 76 ? -14.771 -3.658 27.859 1.00 89.06 76 SER A O 1
ATOM 598 N N . ASP A 1 77 ? -15.283 -2.019 26.424 1.00 86.31 77 ASP A N 1
ATOM 599 C CA . ASP A 1 77 ? -16.402 -2.715 25.791 1.00 86.31 77 ASP A CA 1
ATOM 600 C C . ASP A 1 77 ? -15.927 -3.820 24.841 1.00 86.31 77 ASP A C 1
ATOM 602 O O . ASP A 1 77 ? -16.723 -4.662 24.431 1.00 86.31 77 ASP A O 1
ATOM 606 N N . ASN A 1 78 ? -14.628 -3.828 24.508 1.00 87.00 78 ASN A N 1
ATOM 607 C CA . ASN A 1 78 ? -13.986 -4.814 23.643 1.00 87.00 78 ASN A CA 1
ATOM 608 C C . ASN A 1 78 ? -14.743 -5.029 22.317 1.00 87.00 78 ASN A C 1
ATOM 610 O O . ASN A 1 78 ? -14.837 -6.139 21.791 1.00 87.00 78 ASN A O 1
ATOM 614 N N . VAL A 1 79 ? -15.328 -3.951 21.793 1.00 89.25 79 VAL A N 1
ATOM 615 C CA . VAL A 1 79 ? -16.028 -3.949 20.509 1.00 89.25 79 VAL A CA 1
ATOM 616 C C . VAL A 1 79 ? -15.058 -3.590 19.391 1.00 89.25 79 VAL A C 1
ATOM 618 O O . VAL A 1 79 ? -14.068 -2.894 19.604 1.00 89.25 79 VAL A O 1
ATOM 621 N N . SER A 1 80 ? -15.321 -4.067 18.177 1.00 88.81 80 SER A N 1
ATOM 622 C CA . SER A 1 80 ? -14.477 -3.739 17.027 1.00 88.81 80 SER A CA 1
ATOM 623 C C . SER A 1 80 ? -14.658 -2.273 16.608 1.00 88.81 80 SER A C 1
ATOM 625 O O . SER A 1 80 ? -15.794 -1.793 16.550 1.00 88.81 80 SER A O 1
ATOM 627 N N . PRO A 1 81 ? -13.568 -1.549 16.286 1.00 88.94 81 PRO A N 1
ATOM 628 C CA . PRO A 1 81 ? -13.663 -0.177 15.812 1.00 88.94 81 PRO A CA 1
ATOM 629 C C . PRO A 1 81 ? -14.304 -0.091 14.421 1.00 88.94 81 PRO A C 1
ATOM 631 O O . PRO A 1 81 ? -14.240 -1.044 13.643 1.00 88.94 81 PRO A O 1
ATOM 634 N N . PRO A 1 82 ? -14.902 1.061 14.070 1.00 89.88 82 PRO A N 1
ATOM 635 C CA . PRO A 1 82 ? -15.433 1.293 12.734 1.00 89.88 82 PRO A CA 1
ATOM 636 C C . PRO A 1 82 ? -14.286 1.459 11.735 1.00 89.88 82 PRO A C 1
ATOM 638 O O . PRO A 1 82 ? -13.546 2.442 11.783 1.00 89.88 82 PRO A O 1
ATOM 641 N N . LEU A 1 83 ? -14.155 0.506 10.814 1.00 88.62 83 LEU A N 1
ATOM 642 C CA . LEU A 1 83 ? -13.084 0.458 9.823 1.00 88.62 83 LEU A CA 1
ATOM 643 C C . LEU A 1 83 ? -13.626 0.725 8.420 1.00 88.62 83 LEU A C 1
ATOM 645 O O . LEU A 1 83 ? -14.725 0.306 8.062 1.00 88.62 83 LEU A O 1
ATOM 649 N N . SER A 1 84 ? -12.864 1.458 7.619 1.00 85.88 84 SER A N 1
ATOM 650 C CA . SER A 1 84 ? -13.257 1.879 6.279 1.00 85.88 84 SER A CA 1
ATOM 651 C C . SER A 1 84 ? -12.074 1.811 5.329 1.00 85.88 84 SER A C 1
ATOM 653 O O . SER A 1 84 ? -10.955 2.209 5.650 1.00 85.88 84 SER A O 1
ATOM 655 N N . TRP A 1 85 ? -12.350 1.318 4.131 1.00 84.12 85 TRP A N 1
ATOM 656 C CA . TRP A 1 85 ? -11.379 1.159 3.064 1.00 84.12 85 TRP A CA 1
ATOM 657 C C . TRP A 1 85 ? -11.709 2.227 2.021 1.00 84.12 85 TRP A C 1
ATOM 659 O O . TRP A 1 85 ? -12.822 2.251 1.496 1.00 84.12 85 TRP A O 1
ATOM 669 N N . SER A 1 86 ? -10.792 3.160 1.762 1.00 72.25 86 SER A N 1
ATOM 670 C CA . SER A 1 86 ? -10.984 4.179 0.725 1.00 72.25 86 SER A CA 1
ATOM 671 C C . SER A 1 86 ? -10.348 3.724 -0.587 1.00 72.25 86 SER A C 1
ATOM 673 O O . SER A 1 86 ? -9.158 3.404 -0.654 1.00 72.25 86 SER A O 1
ATOM 675 N N . HIS A 1 87 ? -11.187 3.677 -1.622 1.00 57.81 87 HIS A N 1
ATOM 676 C CA . HIS A 1 87 ? -10.872 3.204 -2.963 1.00 57.81 87 HIS A CA 1
ATOM 677 C C . HIS A 1 87 ? -9.963 4.195 -3.698 1.00 57.81 87 HIS A C 1
ATOM 679 O O . HIS A 1 87 ? -10.329 5.358 -3.859 1.00 57.81 87 HIS A O 1
ATOM 685 N N . VAL A 1 88 ? -8.824 3.715 -4.202 1.00 58.94 88 VAL A N 1
ATOM 686 C CA . VAL A 1 88 ? -8.194 4.310 -5.395 1.00 58.94 88 VAL A CA 1
ATOM 687 C C . VAL A 1 88 ? -8.288 3.331 -6.560 1.00 58.94 88 VAL A C 1
ATOM 689 O O . VAL A 1 88 ? -8.735 3.745 -7.616 1.00 58.94 88 VAL A O 1
ATOM 692 N N . SER A 1 89 ? -8.051 2.037 -6.340 1.00 65.12 89 SER A N 1
ATOM 693 C CA . SER A 1 89 ? -8.607 0.898 -7.088 1.00 65.12 89 SER A CA 1
ATOM 694 C C . SER A 1 89 ? -8.151 -0.370 -6.370 1.00 65.12 89 SER A C 1
ATOM 696 O O . SER A 1 89 ? -7.000 -0.456 -5.949 1.00 65.12 89 SER A O 1
ATOM 698 N N . LEU A 1 90 ? -9.047 -1.336 -6.155 1.00 73.81 90 LEU A N 1
ATOM 699 C CA . LEU A 1 90 ? -8.584 -2.692 -5.865 1.00 73.81 90 LEU A CA 1
ATOM 700 C C . LEU A 1 90 ? -7.965 -3.219 -7.161 1.00 73.81 90 LEU A C 1
ATOM 702 O O . LEU A 1 90 ? -8.564 -2.984 -8.210 1.00 73.81 90 LEU A O 1
ATOM 706 N N . PRO A 1 91 ? -6.813 -3.907 -7.121 1.00 75.50 91 PRO A N 1
ATOM 707 C CA . PRO A 1 91 ? -6.247 -4.494 -8.324 1.00 75.50 91 PRO A CA 1
ATOM 708 C C . PRO A 1 91 ? -7.284 -5.355 -9.046 1.00 75.50 91 PRO A C 1
ATOM 710 O O . PRO A 1 91 ? -8.054 -6.083 -8.399 1.00 75.50 91 PRO A O 1
ATOM 713 N N . ASP A 1 92 ? -7.290 -5.279 -10.376 1.00 76.12 92 ASP A N 1
ATOM 714 C CA . ASP A 1 9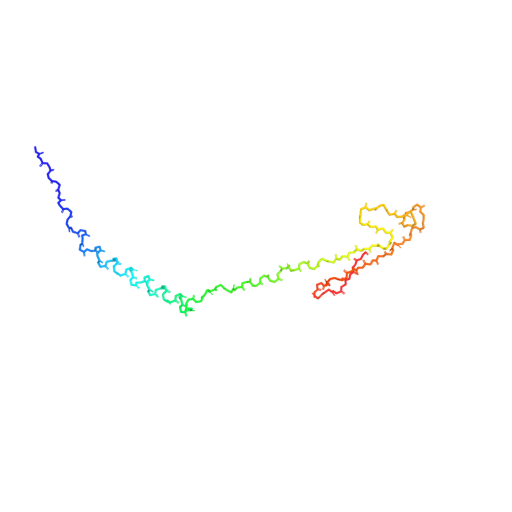2 ? -8.157 -6.114 -11.200 1.00 76.12 92 ASP A CA 1
ATOM 715 C C . ASP A 1 92 ? -7.966 -7.589 -10.827 1.00 76.12 92 ASP A C 1
ATOM 717 O O . ASP A 1 92 ? -6.847 -8.089 -10.698 1.00 76.12 92 ASP A O 1
ATOM 721 N N . GLY A 1 93 ? -9.081 -8.286 -10.607 1.00 79.00 93 GLY A N 1
ATOM 722 C CA . GLY A 1 93 ? -9.069 -9.671 -10.132 1.00 79.00 93 GLY A CA 1
ATOM 723 C C . GLY A 1 93 ? -9.047 -9.839 -8.608 1.00 79.00 93 GLY A C 1
ATOM 724 O O . GLY A 1 93 ? -8.864 -10.960 -8.136 1.00 79.00 93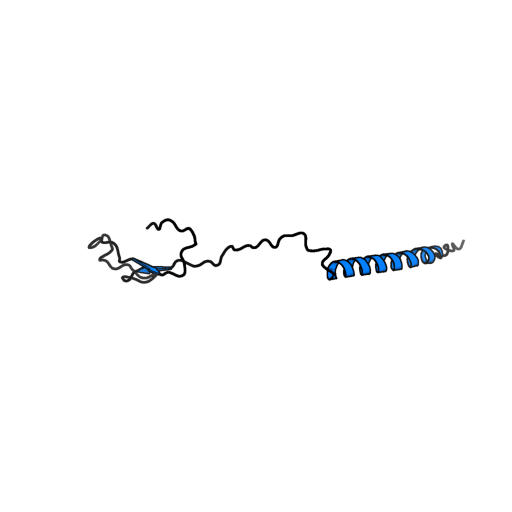 GLY A O 1
ATOM 725 N N . THR A 1 94 ? -9.269 -8.782 -7.818 1.00 82.75 94 THR A N 1
ATOM 726 C CA . THR A 1 94 ? -9.478 -8.927 -6.365 1.00 82.75 94 THR A CA 1
ATOM 727 C C . THR A 1 94 ? -10.764 -9.713 -6.079 1.00 82.75 94 THR A C 1
ATOM 729 O O . THR A 1 94 ? -11.865 -9.238 -6.346 1.00 82.75 94 THR A O 1
ATOM 732 N N . VAL A 1 95 ? -10.626 -10.919 -5.518 1.00 85.62 95 VAL A N 1
ATOM 733 C CA . VAL A 1 95 ? -11.753 -11.829 -5.222 1.00 85.62 95 VAL A CA 1
ATOM 734 C C . VAL A 1 95 ? -12.305 -11.635 -3.808 1.00 85.62 95 VAL A C 1
ATOM 736 O O . VAL A 1 95 ? -13.500 -11.798 -3.575 1.00 85.62 95 VAL A O 1
ATOM 739 N N . SER A 1 96 ? -11.445 -11.293 -2.849 1.00 84.75 96 SER A N 1
ATOM 740 C CA . SER A 1 96 ? -11.817 -11.197 -1.436 1.00 84.75 96 SER A CA 1
ATOM 741 C C . SER A 1 96 ? -10.918 -10.228 -0.680 1.00 84.75 96 SER A C 1
ATOM 743 O O . SER A 1 96 ? -9.728 -10.127 -0.976 1.00 84.75 96 SER A O 1
ATOM 745 N N . LEU A 1 97 ? -11.476 -9.593 0.350 1.00 81.19 97 LEU A N 1
ATOM 746 C CA . LEU A 1 97 ? -10.747 -8.820 1.354 1.00 81.19 97 LEU A CA 1
ATOM 747 C C . LEU A 1 97 ? -10.861 -9.538 2.700 1.00 81.19 97 LEU A C 1
ATOM 749 O O . LEU A 1 97 ? -11.930 -10.047 3.035 1.00 81.19 97 LEU A O 1
ATOM 753 N N . VAL A 1 98 ? -9.762 -9.591 3.450 1.00 82.94 98 VAL A N 1
ATOM 754 C CA . VAL A 1 98 ? -9.680 -10.268 4.751 1.00 82.94 98 VAL A CA 1
ATOM 755 C C . VAL A 1 98 ? -9.111 -9.289 5.775 1.00 82.94 98 VAL A C 1
ATOM 757 O O . VAL A 1 98 ? -8.207 -8.519 5.442 1.00 82.94 98 VAL A O 1
ATOM 760 N N . LEU A 1 99 ? -9.666 -9.317 6.989 1.00 78.94 99 LEU A N 1
ATOM 761 C CA . LEU A 1 99 ? -9.271 -8.512 8.142 1.00 78.94 99 LEU A CA 1
ATOM 762 C C . LEU A 1 99 ? -9.224 -9.391 9.394 1.00 78.94 99 LEU A C 1
ATOM 764 O O . LEU A 1 99 ? -10.179 -10.182 9.568 1.00 78.94 99 LEU A O 1
#

Foldseek 3Di:
DDDDDDDPPPVVPPPVVVVVVVVVVVVVVVVCVVVCVPPPPDDPPPCPPDPCQDWDKDFPQDGPPDDGDPCCDPNHVVDHTHMDIDDPDDPPPPPDDDD

Secondary structure (DSSP, 8-state):
---PPP---THHHHHHHHHHHHHHHHHHHHHHHHTTTT--SS-------------EEEESS--TTSPPPGGGSTTTT-PPP-EEEE-S-PPTT------

InterPro domains:
  IPR036610 PEBP-like superfamily [G3DSA:3.90.280.10] (53-99)
  IPR036610 PEBP-like superfamily [SSF49777] (22-99)

Radius of gyration: 37.6 Å; Cα contacts (8 Å, |Δi|>4): 60; chains: 1; bounding box: 96×20×80 Å

Sequence (99 aa):
ATFTAPQRSWLRRFFVPCTVLTAIIAVTISALFKAGVLSNPFPKMVVDYYMSDSISFRSAAFKFGEEIPKSYTADSDNVSPPLSWSHVSLPDGTVSLVL

pLDDT: mean 73.44, std 13.52, range [45.75, 91.25]